Protein AF-A0A3C0T357-F1 (afdb_monomer_lite)

Sequence (48 aa):
EEETGIICKRIGTNDCWGESGEPEELFEKYGLSAASIVKTALEMLKKK

Radius of gyration: 14.37 Å; chains: 1; bounding box: 42×15×32 Å

Structure (mmCIF, N/CA/C/O backbone):
data_AF-A0A3C0T357-F1
#
_entry.id   AF-A0A3C0T357-F1
#
loop_
_atom_site.group_PDB
_atom_site.id
_atom_site.type_symbol
_atom_site.label_atom_id
_atom_site.label_alt_id
_atom_site.label_comp_id
_atom_site.label_asym_id
_atom_site.label_entity_id
_atom_site.label_seq_id
_atom_site.pdbx_PDB_ins_code
_atom_site.Cartn_x
_atom_site.Cartn_y
_atom_site.Cartn_z
_atom_site.occupancy
_atom_site.B_iso_or_equiv
_atom_site.auth_seq_id
_atom_site.auth_comp_id
_atom_site.auth_asym_id
_atom_site.auth_atom_id
_atom_site.pdbx_PDB_model_num
ATOM 1 N N . GLU A 1 1 ? -29.036 -4.683 11.870 1.00 44.69 1 GLU A N 1
ATOM 2 C CA . GLU A 1 1 ? -27.881 -4.837 10.969 1.00 44.69 1 GLU A CA 1
ATOM 3 C C . GLU A 1 1 ? -26.763 -3.949 11.477 1.00 44.69 1 GLU A C 1
ATOM 5 O O . GLU A 1 1 ? -26.860 -2.736 11.378 1.00 44.69 1 GLU A O 1
ATOM 10 N N . GLU A 1 2 ? -25.769 -4.533 12.140 1.00 49.22 2 GLU A N 1
ATOM 11 C CA . GLU A 1 2 ? -24.519 -3.823 12.404 1.00 49.22 2 GLU A CA 1
ATOM 12 C C . GLU A 1 2 ? -23.780 -3.758 11.068 1.00 49.22 2 GLU A C 1
ATOM 14 O O . GLU A 1 2 ? -23.326 -4.782 10.560 1.00 49.22 2 GLU A O 1
ATOM 19 N N . GLU A 1 3 ? -23.711 -2.579 10.450 1.00 53.00 3 GLU A N 1
ATOM 20 C CA . GLU A 1 3 ? -22.790 -2.345 9.340 1.00 53.00 3 GLU A CA 1
ATOM 21 C C . GLU A 1 3 ? -21.368 -2.494 9.887 1.00 53.00 3 GLU A C 1
ATOM 23 O O . GLU A 1 3 ? -20.756 -1.545 10.378 1.00 53.00 3 GLU A O 1
ATOM 28 N N . THR A 1 4 ? -20.834 -3.716 9.855 1.00 53.28 4 THR A N 1
ATOM 29 C CA . THR A 1 4 ? -19.433 -3.975 10.175 1.00 53.28 4 THR A CA 1
ATOM 30 C C . THR A 1 4 ? -18.601 -3.414 9.031 1.00 53.28 4 THR A C 1
ATOM 32 O O . THR A 1 4 ? -18.245 -4.126 8.091 1.00 53.28 4 THR A O 1
ATOM 35 N N . GLY A 1 5 ? -18.352 -2.107 9.063 1.00 67.25 5 GLY A N 1
ATOM 36 C CA . GLY A 1 5 ? -17.524 -1.423 8.083 1.00 67.25 5 GLY A CA 1
ATOM 37 C C . GLY A 1 5 ? -16.128 -2.035 8.079 1.00 67.25 5 GLY A C 1
ATOM 38 O O . GLY A 1 5 ? -15.324 -1.787 8.977 1.00 67.25 5 GLY A O 1
ATOM 39 N N . ILE A 1 6 ? -15.835 -2.866 7.080 1.00 77.44 6 ILE A N 1
ATOM 40 C CA . ILE A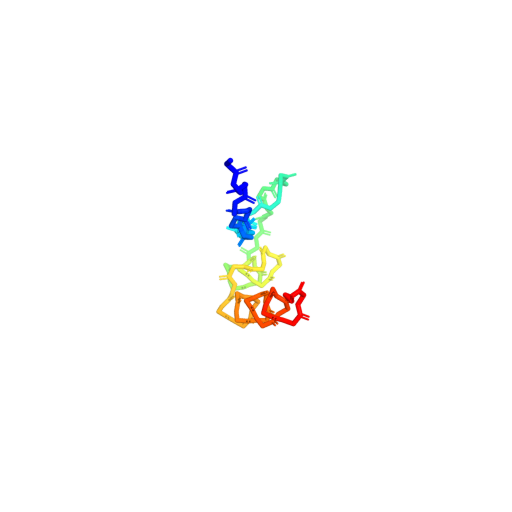 1 6 ? -14.492 -3.400 6.876 1.00 77.44 6 ILE A CA 1
ATOM 41 C C . ILE A 1 6 ? -13.633 -2.245 6.368 1.00 77.44 6 ILE A C 1
ATOM 43 O O . ILE A 1 6 ? -13.921 -1.635 5.337 1.00 77.44 6 ILE A O 1
ATOM 47 N N . ILE A 1 7 ? -12.566 -1.936 7.100 1.00 79.56 7 ILE A N 1
ATOM 48 C CA . ILE A 1 7 ? -11.628 -0.889 6.708 1.00 79.56 7 ILE A CA 1
ATOM 49 C C . ILE A 1 7 ? -10.803 -1.418 5.527 1.00 79.56 7 ILE A C 1
ATOM 51 O O . ILE A 1 7 ? -9.850 -2.171 5.709 1.00 79.56 7 ILE A O 1
ATOM 55 N N . CYS A 1 8 ? -11.166 -1.012 4.312 1.00 81.62 8 CYS A N 1
ATOM 56 C CA . CYS A 1 8 ? -10.434 -1.323 3.085 1.00 81.62 8 CYS A CA 1
ATOM 57 C C . CYS A 1 8 ? -9.682 -0.082 2.588 1.00 81.62 8 CYS A C 1
ATOM 59 O O . CYS A 1 8 ? -10.293 0.950 2.308 1.00 81.62 8 CYS A O 1
ATOM 61 N N . LYS A 1 9 ? -8.358 -0.180 2.424 1.00 83.62 9 LYS A N 1
ATOM 62 C CA . LYS A 1 9 ? -7.527 0.877 1.826 1.00 83.62 9 LYS A CA 1
ATOM 63 C C . LYS A 1 9 ? -6.959 0.383 0.502 1.00 83.62 9 LYS A C 1
ATOM 65 O O . LYS A 1 9 ? -6.329 -0.668 0.449 1.00 83.62 9 LYS A O 1
ATOM 70 N N . ARG A 1 10 ? -7.210 1.135 -0.570 1.00 85.06 10 ARG A N 1
ATOM 71 C CA . ARG A 1 10 ? -6.679 0.842 -1.907 1.00 85.06 10 ARG A CA 1
ATOM 72 C C . ARG A 1 10 ? -5.230 1.313 -1.984 1.00 85.06 10 ARG A C 1
ATOM 74 O O . ARG A 1 10 ? -4.938 2.439 -1.589 1.00 85.06 10 ARG A O 1
ATOM 81 N N . ILE A 1 11 ? -4.352 0.448 -2.480 1.00 84.62 11 ILE A N 1
ATOM 82 C CA . ILE A 1 11 ? -2.941 0.748 -2.732 1.00 84.62 11 ILE A CA 1
ATOM 83 C C . ILE A 1 11 ? -2.721 0.576 -4.231 1.00 84.62 11 ILE A C 1
ATOM 85 O O . ILE A 1 11 ? -3.057 -0.467 -4.789 1.00 84.62 11 ILE A O 1
ATOM 89 N N . GLY A 1 12 ? -2.208 1.612 -4.879 1.00 83.75 12 GLY A N 1
ATOM 90 C CA . GLY A 1 12 ? -1.993 1.649 -6.316 1.00 83.75 12 GLY A CA 1
ATOM 91 C C . GLY A 1 12 ? -1.478 3.015 -6.742 1.00 83.75 12 GLY A C 1
ATOM 92 O O . GLY A 1 12 ? -1.270 3.898 -5.909 1.00 83.75 12 GLY A O 1
ATOM 93 N N . THR A 1 13 ? -1.316 3.199 -8.045 1.00 82.56 13 THR A N 1
ATOM 94 C CA . THR A 1 13 ? -1.023 4.511 -8.614 1.00 82.56 13 THR A CA 1
ATOM 95 C C . THR A 1 13 ? -2.201 5.444 -8.345 1.00 82.56 13 THR A C 1
ATOM 97 O O . THR A 1 13 ? -3.302 5.232 -8.853 1.00 82.56 13 THR A O 1
ATOM 100 N N . ASN A 1 14 ? -1.979 6.459 -7.508 1.00 81.31 14 ASN A N 1
ATOM 101 C CA . ASN A 1 14 ? -2.913 7.575 -7.390 1.00 81.31 14 ASN A CA 1
ATOM 102 C C . ASN A 1 14 ? -3.001 8.237 -8.758 1.00 81.31 14 ASN A C 1
ATOM 104 O O . ASN A 1 14 ? -1.950 8.428 -9.351 1.00 81.31 14 ASN A O 1
ATOM 108 N N . ASP A 1 15 ? -4.217 8.525 -9.223 1.00 81.31 15 ASP A N 1
ATOM 109 C CA . ASP A 1 15 ? -4.571 9.052 -10.549 1.00 81.31 15 ASP A CA 1
ATOM 110 C C . ASP A 1 15 ? -3.579 10.104 -11.090 1.0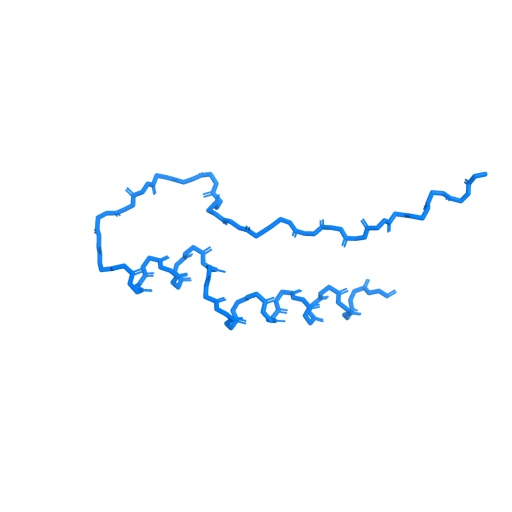0 81.31 15 ASP A C 1
ATOM 112 O O . ASP A 1 15 ? -3.755 11.311 -10.939 1.00 81.31 15 ASP A O 1
ATOM 116 N N . CYS A 1 16 ? -2.487 9.617 -11.674 1.00 79.81 16 CYS A N 1
ATOM 117 C CA . CYS A 1 16 ? -1.317 10.379 -12.078 1.00 79.81 16 CYS A CA 1
ATOM 118 C C . CYS A 1 16 ? -0.771 9.758 -13.355 1.00 79.81 16 CYS A C 1
ATOM 120 O O . CYS A 1 16 ? -0.820 8.543 -13.562 1.00 79.81 16 CYS A O 1
ATOM 122 N N . TRP A 1 17 ? -0.197 10.611 -14.193 1.00 79.25 17 TRP A N 1
ATOM 123 C CA . TRP A 1 17 ? 0.483 10.183 -15.404 1.00 79.25 17 TRP A CA 1
ATOM 124 C C . TRP A 1 17 ? 1.722 9.350 -15.072 1.00 79.25 17 TRP A C 1
ATOM 126 O O . TRP A 1 17 ? 2.381 9.574 -14.054 1.00 79.25 17 TRP A O 1
ATOM 136 N N . GLY A 1 18 ? 2.024 8.387 -15.944 1.00 77.31 18 GLY A N 1
ATOM 137 C CA . GLY A 1 18 ? 3.265 7.626 -15.887 1.00 77.31 18 GLY A CA 1
ATOM 138 C C . GLY A 1 18 ? 4.443 8.531 -16.224 1.00 77.31 18 GLY A C 1
ATOM 139 O O . GLY A 1 18 ? 4.469 9.153 -17.285 1.00 77.31 18 GLY A O 1
ATOM 140 N N . GLU A 1 19 ? 5.405 8.617 -15.317 1.00 77.25 19 GLU A N 1
ATOM 141 C CA . GLU A 1 19 ? 6.650 9.339 -15.560 1.00 77.25 19 GLU A CA 1
ATOM 142 C C . GLU A 1 19 ? 7.663 8.425 -16.263 1.00 77.25 19 GLU A C 1
ATOM 144 O O . GLU A 1 19 ? 7.618 7.204 -16.139 1.00 77.25 19 GLU A O 1
ATOM 149 N N . SER A 1 20 ? 8.574 9.005 -17.044 1.00 78.12 20 SER A N 1
ATOM 150 C CA . SER A 1 20 ? 9.693 8.256 -17.626 1.00 78.12 20 SER A CA 1
ATOM 151 C C . SER A 1 20 ? 10.864 8.290 -16.648 1.00 78.12 20 SER A C 1
ATOM 153 O O . SER A 1 20 ? 11.386 9.364 -16.366 1.00 78.12 20 SER A O 1
ATOM 155 N N . GLY A 1 21 ? 11.259 7.133 -16.124 1.00 78.56 21 GLY A N 1
ATOM 156 C CA . GLY A 1 21 ? 12.345 6.999 -15.153 1.00 78.56 21 GLY A CA 1
ATOM 157 C C . GLY A 1 21 ? 12.691 5.536 -14.887 1.00 78.56 21 GLY A C 1
ATOM 158 O O . GLY A 1 21 ? 12.111 4.637 -15.506 1.00 78.56 21 GLY A O 1
ATOM 159 N N . GLU A 1 22 ? 13.641 5.297 -13.984 1.00 83.38 22 GLU A N 1
ATOM 160 C CA . GLU A 1 22 ? 14.011 3.940 -13.585 1.00 83.38 22 GLU A CA 1
ATOM 161 C C . GLU A 1 22 ? 12.868 3.270 -12.809 1.00 83.38 22 GLU A C 1
ATOM 163 O O . GLU A 1 22 ? 12.229 3.900 -11.961 1.00 83.38 22 GLU A O 1
ATOM 168 N N . PRO A 1 23 ? 12.583 1.985 -13.084 1.00 80.50 23 PRO A N 1
ATOM 169 C CA . PRO A 1 23 ? 11.428 1.302 -12.515 1.00 80.50 23 PRO A CA 1
ATOM 170 C C . PRO A 1 23 ? 11.437 1.328 -10.983 1.00 80.50 23 PRO A C 1
ATOM 172 O O . PRO A 1 23 ? 10.382 1.509 -10.382 1.00 80.50 23 PRO A O 1
ATOM 175 N N . GLU A 1 24 ? 12.606 1.198 -10.352 1.00 80.44 24 GLU A N 1
ATOM 176 C CA . GLU A 1 24 ? 12.758 1.173 -8.890 1.00 80.44 24 GLU A CA 1
ATOM 177 C C . GLU A 1 24 ? 12.306 2.486 -8.230 1.00 80.44 24 GLU A C 1
ATOM 179 O O . GLU A 1 24 ? 11.514 2.458 -7.285 1.00 80.44 24 GLU A O 1
ATOM 184 N N . GLU A 1 25 ? 12.692 3.635 -8.790 1.00 79.56 25 GLU A N 1
ATOM 185 C CA . GLU A 1 25 ? 12.270 4.950 -8.2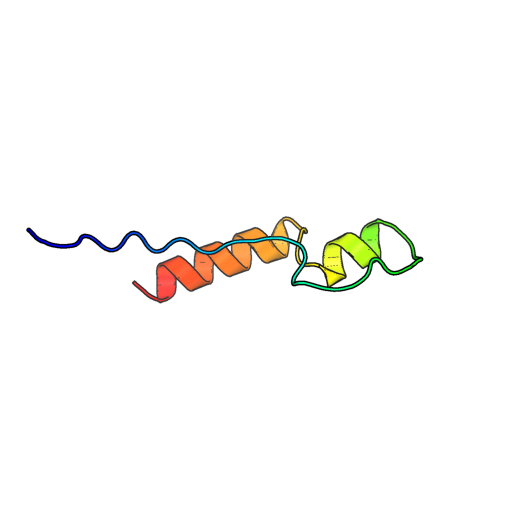92 1.00 79.56 25 GLU A CA 1
ATOM 186 C C . GLU A 1 25 ? 10.767 5.180 -8.494 1.00 79.56 25 GLU A C 1
ATOM 188 O O . GLU A 1 25 ? 10.092 5.741 -7.625 1.00 79.56 25 GLU A O 1
ATOM 193 N N . LEU A 1 26 ? 10.209 4.704 -9.615 1.00 79.94 26 LEU A N 1
ATOM 194 C CA . LEU A 1 26 ? 8.765 4.737 -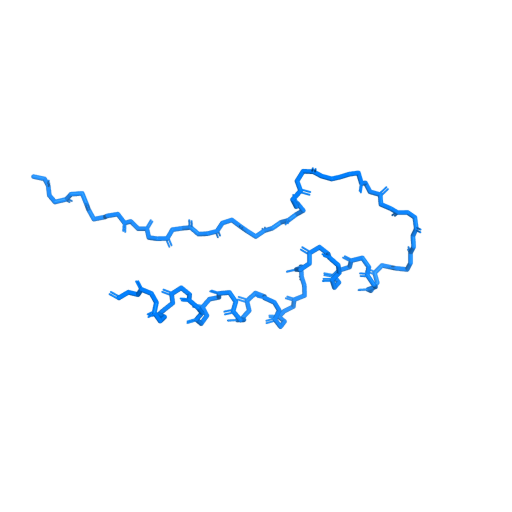9.844 1.00 79.94 26 LEU A CA 1
ATOM 195 C C . LEU A 1 26 ? 8.020 3.893 -8.799 1.00 79.94 26 LEU A C 1
ATOM 197 O O . LEU A 1 26 ? 7.011 4.344 -8.252 1.00 79.94 26 LEU A O 1
ATOM 201 N N . PHE A 1 27 ? 8.508 2.690 -8.484 1.00 80.12 27 PHE A N 1
ATOM 202 C CA . PHE A 1 27 ? 7.899 1.821 -7.471 1.00 80.12 27 PHE A CA 1
ATOM 203 C C . PHE A 1 27 ? 7.873 2.474 -6.085 1.00 80.12 27 PHE A C 1
ATOM 205 O O . PHE A 1 27 ? 6.868 2.358 -5.370 1.00 80.12 27 PHE A O 1
ATOM 212 N N . GLU A 1 28 ? 8.935 3.188 -5.712 1.00 78.88 28 GLU A N 1
ATOM 213 C CA . GLU A 1 28 ? 8.969 3.972 -4.476 1.00 78.88 28 GLU A CA 1
ATOM 214 C C . GLU A 1 28 ? 8.011 5.167 -4.524 1.00 78.88 28 GLU A C 1
ATOM 216 O O . GLU A 1 28 ? 7.224 5.355 -3.590 1.00 78.88 28 GLU A O 1
ATOM 221 N N . LYS A 1 29 ? 8.004 5.929 -5.624 1.00 77.88 29 LYS A N 1
ATOM 222 C CA . LYS A 1 29 ? 7.168 7.129 -5.788 1.00 77.88 29 LYS A CA 1
ATOM 223 C C . LYS A 1 29 ? 5.672 6.821 -5.770 1.00 77.88 29 LYS A C 1
ATOM 225 O O . LYS A 1 29 ? 4.902 7.536 -5.129 1.00 77.88 29 LYS A O 1
ATOM 230 N N . TYR A 1 30 ? 5.258 5.736 -6.419 1.00 80.00 30 TYR A N 1
ATOM 231 C CA . TYR A 1 30 ? 3.869 5.274 -6.390 1.00 80.00 30 TYR A CA 1
ATOM 232 C C . TYR A 1 30 ? 3.523 4.489 -5.115 1.00 80.00 30 TYR A C 1
ATOM 234 O O . TYR A 1 30 ? 2.379 4.068 -4.949 1.00 80.00 30 TYR A O 1
ATOM 242 N N . GLY A 1 31 ? 4.475 4.299 -4.193 1.00 76.62 31 GLY A N 1
ATOM 243 C CA . GLY A 1 31 ? 4.231 3.616 -2.922 1.00 76.62 31 GLY A CA 1
ATOM 244 C C . GLY A 1 31 ? 3.864 2.139 -3.084 1.00 76.62 31 GLY A C 1
ATOM 245 O O . GLY A 1 31 ? 3.236 1.558 -2.198 1.00 76.62 31 GLY A O 1
ATOM 246 N N . LEU A 1 32 ? 4.258 1.541 -4.209 1.00 79.69 32 LEU A N 1
ATOM 247 C CA . LEU A 1 32 ? 4.039 0.135 -4.556 1.00 79.69 32 LEU A CA 1
ATOM 248 C C . LEU A 1 32 ? 5.117 -0.782 -3.949 1.00 79.69 32 LEU A C 1
ATOM 250 O O . LEU A 1 32 ? 5.068 -1.999 -4.121 1.00 79.69 32 LEU A O 1
ATOM 254 N N . SER A 1 33 ? 6.089 -0.215 -3.231 1.00 84.31 33 SER A N 1
ATOM 255 C CA . SER A 1 33 ? 7.121 -0.966 -2.521 1.00 84.31 33 SER A CA 1
ATOM 256 C C . SER A 1 33 ? 6.565 -1.695 -1.289 1.00 84.31 33 SER A C 1
ATOM 258 O O . SER A 1 33 ? 5.647 -1.228 -0.604 1.00 84.31 33 SER A O 1
ATOM 260 N N . ALA A 1 34 ? 7.170 -2.841 -0.955 1.00 84.44 34 ALA A N 1
ATOM 261 C CA . ALA A 1 34 ? 6.764 -3.658 0.192 1.00 84.44 34 ALA A CA 1
ATOM 262 C C . ALA A 1 34 ? 6.770 -2.865 1.514 1.00 84.44 34 ALA A C 1
ATOM 264 O O . ALA A 1 34 ? 5.872 -3.025 2.341 1.00 84.44 34 ALA A O 1
ATOM 265 N N . ALA A 1 35 ? 7.735 -1.957 1.689 1.00 86.81 35 ALA A N 1
ATOM 266 C CA . ALA A 1 35 ? 7.833 -1.104 2.870 1.00 86.81 35 ALA A CA 1
ATOM 267 C C . ALA A 1 35 ? 6.616 -0.168 3.027 1.00 86.81 35 ALA A C 1
ATOM 269 O O . ALA A 1 35 ? 6.078 -0.040 4.131 1.00 86.81 35 ALA A O 1
ATOM 270 N N . SER A 1 36 ? 6.138 0.438 1.934 1.00 85.75 36 SER A N 1
ATOM 271 C CA . SER A 1 36 ? 4.953 1.311 1.942 1.00 85.75 36 SER A CA 1
ATOM 272 C C . SER A 1 36 ? 3.661 0.548 2.230 1.00 85.75 36 SER A C 1
ATOM 274 O O . SER A 1 36 ? 2.813 1.037 2.986 1.00 85.75 36 SER A O 1
ATOM 276 N N . ILE A 1 37 ? 3.526 -0.673 1.704 1.00 86.25 37 ILE A N 1
ATOM 277 C CA . ILE A 1 37 ? 2.373 -1.544 1.976 1.00 86.25 37 ILE A CA 1
ATOM 278 C C . ILE A 1 37 ? 2.328 -1.914 3.462 1.00 86.25 37 ILE A C 1
ATOM 280 O O . ILE A 1 37 ? 1.295 -1.738 4.113 1.00 86.25 37 ILE A O 1
ATOM 284 N N . VAL A 1 38 ? 3.456 -2.359 4.026 1.00 89.62 38 VAL A N 1
ATOM 285 C CA . VAL A 1 38 ? 3.554 -2.731 5.447 1.00 89.62 38 VAL A CA 1
ATOM 286 C C . VAL A 1 38 ? 3.259 -1.533 6.346 1.00 89.62 38 VAL A C 1
ATOM 288 O O . VAL A 1 38 ? 2.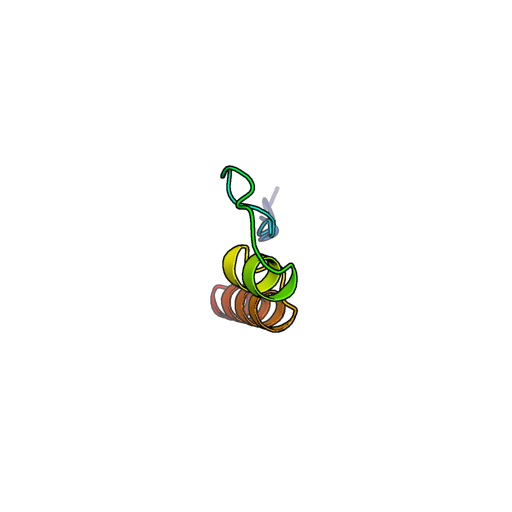467 -1.650 7.282 1.00 89.62 38 VAL A O 1
ATOM 291 N N . LYS A 1 39 ? 3.827 -0.359 6.045 1.00 88.75 39 LYS A N 1
ATOM 292 C CA . LYS A 1 39 ? 3.542 0.876 6.788 1.00 88.75 39 LYS A CA 1
ATOM 293 C C . LYS A 1 39 ? 2.048 1.203 6.767 1.00 88.75 39 LYS A C 1
ATOM 295 O O . LYS A 1 39 ? 1.466 1.454 7.819 1.00 88.75 39 LYS A O 1
ATOM 300 N N . THR A 1 40 ? 1.422 1.123 5.595 1.00 87.31 40 THR A N 1
ATOM 301 C CA . THR A 1 40 ? -0.010 1.389 5.422 1.00 87.31 40 THR A CA 1
ATOM 302 C C . THR A 1 40 ? -0.871 0.413 6.225 1.00 87.31 40 THR A C 1
ATOM 304 O O . THR A 1 40 ? -1.808 0.843 6.897 1.00 87.31 40 THR A O 1
ATOM 307 N N . ALA A 1 41 ? -0.539 -0.881 6.214 1.00 86.62 41 ALA A N 1
ATOM 308 C CA . ALA A 1 41 ? -1.238 -1.895 7.002 1.00 86.62 41 ALA A CA 1
ATOM 309 C C . ALA A 1 41 ? -1.103 -1.645 8.516 1.00 86.62 41 ALA A C 1
ATOM 311 O O . ALA A 1 41 ? -2.092 -1.712 9.247 1.00 86.62 41 ALA A O 1
ATOM 312 N N . LEU A 1 42 ? 0.095 -1.286 8.988 1.00 88.62 42 LEU A N 1
ATOM 313 C CA . LEU A 1 42 ? 0.332 -0.935 10.392 1.00 88.62 42 LEU A CA 1
ATOM 314 C C . LEU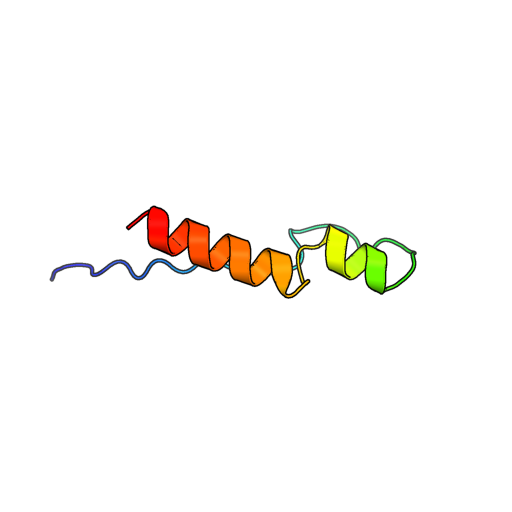 A 1 42 ? -0.450 0.317 10.814 1.00 88.62 42 LEU A C 1
ATOM 316 O O . LEU A 1 42 ? -0.990 0.360 11.919 1.00 88.62 42 LEU A O 1
ATOM 320 N N . GLU A 1 43 ? -0.546 1.330 9.952 1.00 86.81 43 GLU A N 1
ATOM 321 C CA . GLU A 1 43 ? -1.370 2.517 10.209 1.00 86.81 43 GLU A CA 1
ATOM 322 C C . GLU A 1 43 ? -2.866 2.191 10.271 1.00 86.81 43 GLU A C 1
ATOM 324 O O . GLU A 1 43 ? -3.576 2.754 11.103 1.00 86.81 43 GLU A O 1
ATOM 329 N N . MET A 1 44 ? -3.349 1.273 9.428 1.00 83.88 44 MET A N 1
ATOM 330 C CA . MET A 1 44 ? -4.741 0.813 9.473 1.00 83.88 44 MET A CA 1
ATOM 331 C C . MET A 1 44 ? -5.055 0.074 10.774 1.00 83.88 44 MET A C 1
ATOM 333 O O . MET A 1 44 ? -6.106 0.309 11.362 1.00 83.88 44 MET A O 1
ATOM 337 N N . LEU A 1 45 ? -4.134 -0.768 11.251 1.00 83.25 45 LEU A N 1
ATOM 338 C CA . LEU A 1 45 ? -4.283 -1.475 12.525 1.00 83.25 45 LEU A CA 1
ATOM 339 C C . LEU A 1 45 ? -4.293 -0.520 13.726 1.00 83.25 45 LEU A C 1
ATOM 341 O O . LEU A 1 45 ? -5.042 -0.748 14.668 1.00 83.25 45 LEU A O 1
ATOM 345 N N . LYS A 1 46 ? -3.502 0.560 13.687 1.00 81.00 46 LYS A N 1
ATOM 346 C CA . LYS A 1 46 ? -3.477 1.594 14.740 1.00 81.00 46 LYS A CA 1
ATOM 347 C C . LYS A 1 46 ? -4.725 2.479 14.777 1.00 81.00 46 LYS A C 1
ATOM 349 O O . LYS A 1 46 ? -4.955 3.136 15.784 1.00 81.00 46 LYS A O 1
ATOM 354 N N . LYS A 1 47 ? -5.475 2.558 13.674 1.00 66.38 47 LYS A N 1
ATOM 355 C CA . LYS A 1 47 ? -6.699 3.367 13.545 1.00 66.38 47 LYS A CA 1
ATOM 356 C C . LYS A 1 47 ? -7.984 2.609 13.910 1.00 66.38 47 LYS A C 1
ATOM 358 O O . LYS A 1 47 ? -9.063 3.167 13.723 1.00 66.38 47 LYS A O 1
ATOM 363 N N . LYS A 1 48 ? -7.867 1.364 14.373 1.00 54.59 48 LYS A N 1
ATOM 364 C CA . LYS A 1 48 ? -8.975 0.534 14.851 1.00 54.59 48 LYS A CA 1
ATOM 365 C C . LYS A 1 48 ? -9.257 0.812 16.325 1.00 54.59 48 LYS A C 1
ATOM 367 O O . LYS A 1 48 ? -10.449 0.765 16.687 1.00 54.59 48 LYS A O 1
#

Secondary structure (DSSP, 8-state):
-----------S--S-PPP-S-HHHHHHHTT-SHHHHHHHHHHHHHT-

pLDDT: mean 78.33, std 10.42, range [44.69, 89.62]

Foldseek 3Di:
DPPPPDDDDDQFQDPDDDDDDDVVVVCVVSLVDPVSVVVVVVVVVVVD